Protein AF-A0A8J5SW03-F1 (afdb_monomer)

pLDDT: mean 78.16, std 17.95, range [35.88, 95.12]

Organism: Zizania palustris (NCBI:txid103762)

Structure (mmCIF, N/CA/C/O backbone):
data_AF-A0A8J5SW03-F1
#
_entry.id   AF-A0A8J5SW03-F1
#
loop_
_atom_site.group_PDB
_atom_site.id
_atom_site.type_symbol
_atom_site.label_atom_id
_atom_site.label_alt_id
_atom_site.label_comp_id
_atom_site.label_asym_id
_atom_site.label_entity_id
_atom_site.label_seq_id
_atom_site.pdbx_PDB_ins_code
_atom_site.Cartn_x
_atom_site.Cartn_y
_atom_site.Cartn_z
_atom_site.occupancy
_atom_site.B_iso_or_equiv
_atom_site.auth_seq_id
_atom_site.auth_comp_id
_atom_site.auth_asym_id
_atom_site.auth_atom_id
_atom_site.pdbx_PDB_model_num
ATOM 1 N N . MET A 1 1 ? -3.867 9.586 14.147 1.00 84.06 1 MET A N 1
ATOM 2 C CA . MET A 1 1 ? -2.601 8.829 14.225 1.00 84.06 1 MET A CA 1
ATOM 3 C C . MET A 1 1 ? -1.879 8.899 12.885 1.00 84.06 1 MET A C 1
ATOM 5 O O . MET A 1 1 ? -2.528 8.822 11.849 1.00 84.06 1 MET A O 1
ATOM 9 N N . LEU A 1 2 ? -0.557 9.068 12.926 1.00 88.38 2 LEU A N 1
ATOM 10 C CA . LEU A 1 2 ? 0.358 9.008 11.784 1.00 88.38 2 LEU A CA 1
ATOM 11 C C . LEU A 1 2 ? 1.373 7.898 12.080 1.00 88.38 2 LEU A C 1
ATOM 13 O O . LEU A 1 2 ? 1.908 7.855 13.186 1.00 88.38 2 LEU A O 1
ATOM 17 N N . ALA A 1 3 ? 1.607 7.005 11.128 1.00 88.81 3 ALA A N 1
ATOM 18 C CA . ALA A 1 3 ? 2.594 5.939 11.206 1.00 88.81 3 ALA A CA 1
ATOM 19 C C . ALA A 1 3 ? 3.451 5.989 9.942 1.00 88.81 3 ALA A C 1
ATOM 21 O O . ALA A 1 3 ? 2.945 5.779 8.843 1.00 88.81 3 ALA A O 1
ATOM 22 N N . CYS A 1 4 ? 4.735 6.297 10.088 1.00 93.25 4 CYS A N 1
ATOM 23 C CA . CYS A 1 4 ? 5.666 6.399 8.973 1.00 93.25 4 CYS A CA 1
ATOM 24 C C . CYS A 1 4 ? 6.979 5.701 9.305 1.00 93.25 4 CYS A C 1
ATOM 26 O O . CYS A 1 4 ? 7.453 5.790 10.439 1.00 93.25 4 CYS A O 1
ATOM 28 N N . GLY A 1 5 ? 7.577 5.050 8.317 1.00 92.81 5 GLY A N 1
ATOM 29 C CA . GLY A 1 5 ? 8.887 4.436 8.474 1.00 92.81 5 GLY A CA 1
ATOM 30 C C . GLY A 1 5 ? 9.132 3.312 7.487 1.00 92.81 5 GLY A C 1
ATOM 31 O O . GLY A 1 5 ? 8.310 3.050 6.608 1.00 92.81 5 GLY A O 1
ATOM 32 N N . ASP A 1 6 ? 10.269 2.656 7.682 1.00 91.81 6 ASP A N 1
ATOM 33 C CA . ASP A 1 6 ? 10.641 1.427 6.997 1.00 91.81 6 ASP A CA 1
ATOM 34 C C . ASP A 1 6 ? 9.975 0.239 7.706 1.00 91.81 6 ASP A C 1
ATOM 36 O O . ASP A 1 6 ? 10.279 -0.081 8.859 1.00 91.81 6 ASP A O 1
ATOM 40 N N . PHE A 1 7 ? 9.032 -0.402 7.020 1.00 91.38 7 PHE A N 1
ATOM 41 C CA . PHE A 1 7 ? 8.324 -1.575 7.524 1.00 91.38 7 PHE A CA 1
ATOM 42 C C . PHE A 1 7 ? 8.969 -2.882 7.050 1.00 91.38 7 PHE A C 1
ATOM 44 O O . PHE A 1 7 ? 8.507 -3.951 7.458 1.00 91.38 7 PHE A O 1
ATOM 51 N N . ASN A 1 8 ? 9.981 -2.830 6.170 1.00 93.00 8 ASN A N 1
ATOM 52 C CA . ASN A 1 8 ? 10.602 -3.991 5.519 1.00 93.00 8 ASN A CA 1
ATOM 53 C C . ASN A 1 8 ? 9.569 -5.008 4.994 1.00 93.00 8 ASN A C 1
ATOM 55 O O . ASN A 1 8 ? 9.741 -6.223 5.083 1.00 93.00 8 ASN A O 1
ATOM 59 N N . SER A 1 9 ? 8.443 -4.496 4.491 1.00 92.69 9 SER A N 1
ATOM 60 C CA . SER A 1 9 ? 7.245 -5.272 4.174 1.00 92.69 9 SER A CA 1
ATOM 61 C C . SER A 1 9 ? 6.686 -4.843 2.828 1.00 92.69 9 SER A C 1
ATOM 63 O O . SER A 1 9 ? 6.333 -3.685 2.655 1.00 92.69 9 SER A O 1
ATOM 65 N N . THR A 1 10 ? 6.562 -5.754 1.870 1.00 93.00 10 THR A N 1
ATOM 66 C CA . THR A 1 10 ? 6.046 -5.421 0.532 1.00 93.00 10 THR A CA 1
ATOM 67 C C . THR A 1 10 ? 4.522 -5.252 0.506 1.00 93.00 10 THR A C 1
ATOM 69 O O . THR A 1 10 ? 3.832 -5.800 1.385 1.00 93.00 10 THR A O 1
ATOM 72 N N . PRO A 1 11 ? 3.959 -4.545 -0.497 1.00 90.81 11 PRO A N 1
ATOM 73 C CA . PRO A 1 11 ? 2.516 -4.448 -0.664 1.00 90.81 11 PRO A CA 1
ATOM 74 C C . PRO A 1 11 ? 1.889 -5.842 -0.757 1.00 90.81 11 PRO A C 1
ATOM 76 O O . PRO A 1 11 ? 2.364 -6.718 -1.475 1.00 90.81 11 PRO A O 1
ATOM 79 N N . GLY A 1 12 ? 0.830 -6.070 0.016 1.00 87.38 12 GLY A N 1
ATOM 80 C CA . GLY A 1 12 ? 0.130 -7.360 0.075 1.00 87.38 12 GLY A CA 1
ATOM 81 C C . GLY A 1 12 ? 0.690 -8.378 1.077 1.00 87.38 12 GLY A C 1
ATOM 82 O O . GLY A 1 12 ? 0.008 -9.365 1.363 1.00 87.38 12 GLY A O 1
ATOM 83 N N . SER A 1 13 ? 1.857 -8.129 1.681 1.00 90.50 13 SER A N 1
ATOM 84 C CA . SER A 1 13 ? 2.356 -8.927 2.811 1.00 90.50 13 SER A CA 1
ATOM 85 C C . SER A 1 13 ? 1.426 -8.837 4.032 1.00 90.50 13 SER A C 1
ATOM 87 O O . SER A 1 13 ? 0.636 -7.902 4.171 1.00 90.50 13 SER A O 1
ATOM 89 N N . THR A 1 14 ? 1.519 -9.802 4.950 1.00 89.12 14 THR A N 1
ATOM 90 C CA . THR A 1 14 ? 0.762 -9.819 6.215 1.00 89.12 14 THR A CA 1
ATOM 91 C C . THR A 1 14 ? 0.851 -8.493 6.995 1.00 89.12 14 THR A C 1
ATOM 93 O O . THR A 1 14 ? -0.194 -7.887 7.231 1.00 89.12 14 THR A O 1
ATOM 96 N N . PRO A 1 15 ? 2.037 -7.974 7.365 1.00 87.31 15 PRO A N 1
ATOM 97 C CA . PRO A 1 15 ? 2.138 -6.701 8.090 1.00 87.31 15 PRO A CA 1
ATOM 98 C C . PRO A 1 15 ? 1.539 -5.517 7.317 1.00 87.31 15 PRO A C 1
ATOM 100 O O . PRO A 1 15 ? 0.811 -4.715 7.902 1.00 87.31 15 PRO A O 1
ATOM 103 N N . HIS A 1 16 ? 1.750 -5.452 5.999 1.00 90.12 16 HIS A N 1
ATOM 104 C CA . HIS A 1 16 ? 1.131 -4.430 5.156 1.00 90.12 16 HIS A CA 1
ATOM 105 C C . HIS A 1 16 ? -0.402 -4.517 5.183 1.00 90.12 16 HIS A C 1
ATOM 107 O O . HIS A 1 16 ? -1.082 -3.517 5.391 1.00 90.12 16 HIS A O 1
ATOM 113 N N . ARG A 1 17 ? -0.973 -5.715 4.997 1.00 87.56 17 ARG A N 1
ATOM 114 C CA . ARG A 1 17 ? -2.430 -5.929 5.008 1.00 87.56 17 ARG A CA 1
ATOM 115 C C . ARG A 1 17 ? -3.045 -5.606 6.359 1.00 87.56 17 ARG A C 1
ATOM 117 O O . ARG A 1 17 ? -4.154 -5.084 6.393 1.00 87.56 17 ARG A O 1
ATOM 124 N N . LEU A 1 18 ? -2.341 -5.886 7.453 1.00 88.06 18 LEU A N 1
ATOM 125 C CA . LEU A 1 18 ? -2.824 -5.534 8.779 1.00 88.06 18 LEU A CA 1
ATOM 126 C C . LEU A 1 18 ? -3.011 -4.026 8.895 1.00 88.06 18 LEU A C 1
ATOM 128 O O . LEU A 1 18 ? -4.085 -3.617 9.306 1.00 88.06 18 LEU A O 1
ATOM 132 N N . LEU A 1 19 ? -2.014 -3.237 8.486 1.00 86.88 19 LEU A N 1
ATOM 133 C CA . LEU A 1 19 ? -2.048 -1.775 8.570 1.00 86.88 19 LEU A CA 1
ATOM 134 C C . LEU A 1 19 ? -3.013 -1.145 7.560 1.00 86.88 19 LEU A C 1
ATOM 136 O O . LEU A 1 19 ? -3.798 -0.274 7.919 1.00 86.88 19 LEU A O 1
ATOM 140 N N . ALA A 1 20 ? -2.978 -1.593 6.305 1.00 85.38 20 ALA A N 1
ATOM 141 C CA . ALA A 1 20 ? -3.767 -1.003 5.227 1.00 85.38 20 ALA A CA 1
ATOM 142 C C . ALA A 1 20 ? -5.246 -1.427 5.256 1.00 85.38 20 ALA A C 1
ATOM 144 O O . ALA A 1 20 ? -6.116 -0.644 4.890 1.00 85.38 20 ALA A O 1
ATOM 145 N N . MET A 1 21 ? -5.543 -2.662 5.678 1.00 84.25 21 MET A N 1
ATOM 146 C CA . MET A 1 21 ? -6.908 -3.217 5.679 1.00 84.25 21 MET A CA 1
ATOM 147 C C . MET A 1 21 ? -7.490 -3.377 7.087 1.00 84.25 21 MET A C 1
ATOM 149 O O . MET A 1 21 ? -8.643 -3.779 7.232 1.00 84.25 21 MET A O 1
ATOM 153 N N . GLY A 1 22 ? -6.698 -3.140 8.134 1.00 82.62 22 GLY A N 1
ATOM 154 C CA . GLY A 1 22 ? -7.113 -3.337 9.522 1.00 82.62 22 GLY A CA 1
ATOM 155 C C . GLY A 1 22 ? -7.317 -4.796 9.922 1.00 82.62 22 GLY A C 1
ATOM 156 O O . GLY A 1 22 ? -7.844 -5.056 11.003 1.00 82.62 22 GLY A O 1
ATOM 157 N N . LYS A 1 23 ? -6.947 -5.771 9.081 1.00 78.25 23 LYS 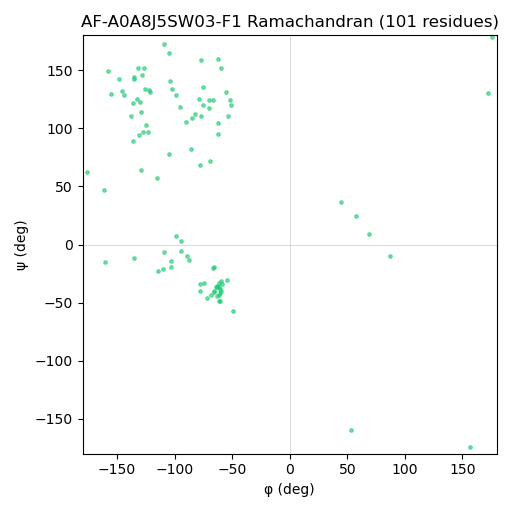A N 1
ATOM 158 C CA . LYS A 1 23 ? -7.224 -7.189 9.339 1.00 78.25 23 LYS A CA 1
ATOM 159 C C . LYS A 1 23 ? -6.252 -8.126 8.642 1.00 78.25 23 LYS A C 1
ATOM 161 O O . LYS A 1 23 ? -6.108 -8.096 7.420 1.00 78.25 23 LYS A O 1
ATOM 166 N N . VAL A 1 24 ? -5.700 -9.048 9.426 1.00 79.00 24 VAL A N 1
ATOM 167 C CA . VAL A 1 24 ? -5.117 -10.298 8.936 1.00 79.00 24 VAL A CA 1
ATOM 168 C C . VAL A 1 24 ? -5.642 -11.447 9.789 1.00 79.00 24 VAL A C 1
ATOM 170 O O . VAL A 1 24 ? -5.547 -11.424 11.016 1.00 79.00 24 VAL A O 1
ATOM 173 N N . ASP A 1 25 ? -6.232 -12.439 9.123 1.00 74.88 25 ASP A N 1
ATOM 174 C CA . ASP A 1 25 ? -6.902 -13.584 9.744 1.00 74.88 25 ASP A CA 1
ATOM 175 C C . ASP A 1 25 ? -7.972 -13.182 10.784 1.00 74.88 25 ASP A C 1
ATOM 177 O O . ASP A 1 25 ? -8.544 -12.090 10.733 1.00 74.88 25 ASP A O 1
ATOM 181 N N . LEU A 1 26 ? -8.340 -14.101 11.685 1.00 64.56 26 LEU A N 1
ATOM 182 C CA . LEU A 1 26 ? -9.394 -13.885 12.689 1.00 64.56 26 LEU A CA 1
ATOM 183 C C . LEU A 1 26 ? -8.888 -13.239 13.988 1.00 64.56 26 LEU A C 1
ATOM 185 O O . LEU A 1 26 ? -9.705 -12.815 14.799 1.00 64.56 26 LEU A O 1
ATOM 189 N N . LYS A 1 27 ? -7.569 -13.184 14.213 1.00 69.69 27 LYS A N 1
ATOM 190 C CA . LYS A 1 27 ? -6.994 -12.867 15.533 1.00 69.69 27 LYS A CA 1
ATOM 191 C C . LYS A 1 27 ? -6.316 -11.500 15.613 1.00 69.69 27 LYS A C 1
ATOM 193 O O . LYS A 1 27 ? -6.165 -10.978 16.714 1.00 69.69 27 LYS A O 1
ATOM 198 N N . LEU A 1 28 ? -5.916 -10.923 14.479 1.00 74.25 28 LEU A N 1
ATOM 199 C CA . LEU A 1 28 ? -5.181 -9.664 14.441 1.00 74.25 28 LEU A CA 1
ATOM 200 C C . LEU A 1 28 ? -5.940 -8.647 13.586 1.00 74.25 28 LEU A C 1
ATOM 202 O O . LEU A 1 28 ? -5.865 -8.641 12.358 1.00 74.25 28 LEU A O 1
ATOM 206 N N . THR A 1 29 ? -6.714 -7.799 14.259 1.00 82.44 29 THR A N 1
ATOM 207 C CA . THR A 1 29 ? -7.508 -6.745 13.624 1.00 82.44 29 THR A CA 1
ATOM 208 C C . THR A 1 29 ? -7.366 -5.435 14.378 1.00 82.44 29 THR A C 1
ATOM 210 O O . THR A 1 29 ? -7.353 -5.441 15.608 1.00 82.44 29 THR A O 1
ATOM 213 N N . HIS A 1 30 ? -7.348 -4.315 13.664 1.00 80.94 30 HIS A N 1
ATOM 214 C CA . HIS A 1 30 ? -7.492 -2.983 14.235 1.00 80.94 30 HIS A CA 1
ATOM 215 C C . HIS A 1 30 ? -8.610 -2.216 13.529 1.00 80.94 30 HIS A C 1
ATOM 217 O O . HIS A 1 30 ? -8.874 -2.419 12.350 1.00 80.94 30 HIS A O 1
ATOM 223 N N . GLN A 1 31 ? -9.242 -1.281 14.238 1.00 80.88 31 GLN A N 1
ATOM 224 C CA . GLN A 1 31 ? -10.325 -0.453 13.689 1.00 80.88 31 GLN A CA 1
ATOM 225 C C . GLN A 1 31 ? -9.865 0.937 13.233 1.00 80.88 31 GLN A C 1
ATOM 227 O O . GLN A 1 31 ? -10.687 1.780 12.888 1.00 80.88 31 GLN A O 1
ATOM 232 N N . LEU A 1 32 ? -8.556 1.203 13.239 1.00 82.75 32 LEU A N 1
ATOM 233 C CA . LEU A 1 32 ? -8.028 2.471 12.747 1.00 82.75 32 LEU A CA 1
ATOM 234 C C . LEU A 1 32 ? -8.252 2.575 11.227 1.00 82.75 32 LEU A C 1
ATOM 236 O O . LEU A 1 32 ? -7.786 1.690 10.506 1.00 82.75 32 LEU A O 1
ATOM 240 N N . PRO A 1 33 ? -8.914 3.638 10.729 1.00 83.44 33 PRO A N 1
ATOM 241 C CA . PRO A 1 33 ? -9.096 3.883 9.301 1.00 83.44 33 PRO A CA 1
ATOM 242 C C . PRO A 1 33 ? -7.800 4.453 8.713 1.00 83.44 33 PRO A C 1
ATOM 244 O O . PRO A 1 33 ? -7.700 5.645 8.411 1.00 83.44 33 PRO A O 1
ATOM 247 N N . LEU A 1 34 ? -6.764 3.619 8.657 1.00 87.31 34 LEU A N 1
ATOM 248 C CA . LEU A 1 34 ? -5.470 3.988 8.100 1.00 87.31 34 LEU A CA 1
ATOM 249 C C . LEU A 1 34 ? -5.547 4.016 6.576 1.00 87.31 34 LEU A C 1
ATOM 251 O O . LEU A 1 34 ? -6.097 3.117 5.946 1.00 87.31 34 LEU A O 1
ATOM 255 N N . VAL A 1 35 ? -4.964 5.058 5.995 1.00 87.31 35 VAL A N 1
ATOM 256 C CA . VAL A 1 35 ? -4.858 5.249 4.551 1.00 87.31 35 VAL A CA 1
ATOM 257 C C . VAL A 1 35 ? -3.391 5.457 4.201 1.00 87.31 35 VAL A C 1
ATOM 259 O O . VAL A 1 35 ? -2.697 6.223 4.872 1.00 87.31 35 VAL A O 1
ATOM 262 N N . SER A 1 36 ? -2.917 4.762 3.165 1.00 88.31 36 SER A N 1
ATOM 263 C CA . SER A 1 36 ? -1.594 5.001 2.580 1.00 88.31 36 SER A CA 1
ATOM 264 C C . SER A 1 36 ? -1.595 6.341 1.849 1.00 88.31 36 SER A C 1
ATOM 266 O O . SER A 1 36 ? -2.407 6.567 0.949 1.00 88.31 36 SER A O 1
ATOM 268 N N . ALA A 1 37 ? -0.674 7.232 2.216 1.00 88.88 37 ALA A N 1
ATOM 269 C CA . ALA A 1 37 ? -0.512 8.519 1.546 1.00 88.88 37 ALA A CA 1
ATOM 270 C C . ALA A 1 37 ? -0.155 8.357 0.063 1.00 88.88 37 ALA A C 1
ATOM 272 O O . ALA A 1 37 ? -0.688 9.087 -0.771 1.00 88.88 37 ALA A O 1
ATOM 273 N N . TYR A 1 38 ? 0.680 7.373 -0.279 1.00 88.50 38 TYR A N 1
ATOM 274 C CA . TYR A 1 38 ? 1.038 7.087 -1.667 1.00 88.50 38 TYR A CA 1
ATOM 275 C C . TYR A 1 38 ? -0.182 6.647 -2.484 1.00 88.50 38 TYR A C 1
ATOM 277 O O . TYR A 1 38 ? -0.429 7.187 -3.563 1.00 88.50 38 TYR A O 1
ATOM 285 N N . SER A 1 39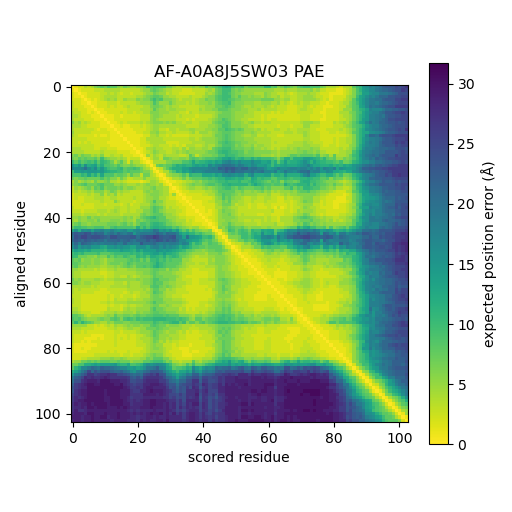 ? -1.007 5.758 -1.924 1.00 86.88 39 SER A N 1
ATOM 286 C CA . SER A 1 39 ? -2.255 5.321 -2.558 1.00 86.88 39 SER A CA 1
ATOM 287 C C . SER A 1 39 ? -3.243 6.463 -2.787 1.00 86.88 39 S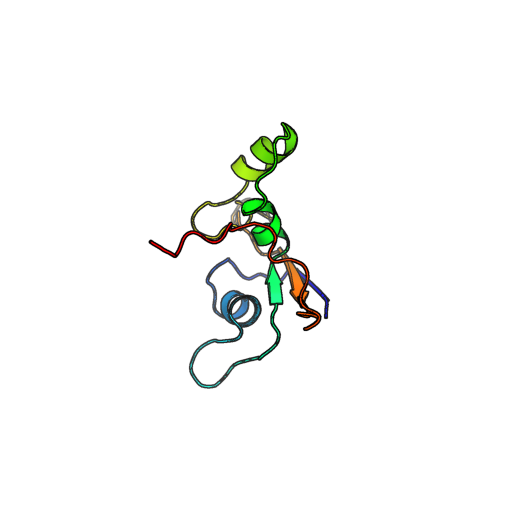ER A C 1
ATOM 289 O O . SER A 1 39 ? -3.889 6.525 -3.836 1.00 86.88 39 SER A O 1
ATOM 291 N N . SER A 1 40 ? -3.314 7.431 -1.869 1.00 86.00 40 SER A N 1
ATOM 292 C CA . SER A 1 40 ? -4.108 8.648 -2.066 1.00 86.00 40 SER A CA 1
ATOM 293 C C . SER A 1 40 ? -3.640 9.461 -3.279 1.00 86.00 40 SER A C 1
ATOM 295 O O . SER A 1 40 ? -4.479 9.913 -4.059 1.00 86.00 40 SER A O 1
ATOM 297 N N . PHE A 1 41 ? -2.325 9.602 -3.492 1.00 79.88 41 PHE A N 1
ATOM 298 C CA . PHE A 1 41 ? -1.786 10.306 -4.664 1.00 79.88 41 PHE A CA 1
ATOM 299 C C . PHE A 1 41 ? -2.091 9.585 -5.977 1.00 79.88 41 PHE A C 1
ATOM 301 O O . PHE A 1 41 ? -2.482 10.236 -6.943 1.00 79.88 41 PHE A O 1
ATOM 308 N N . ALA A 1 42 ? -1.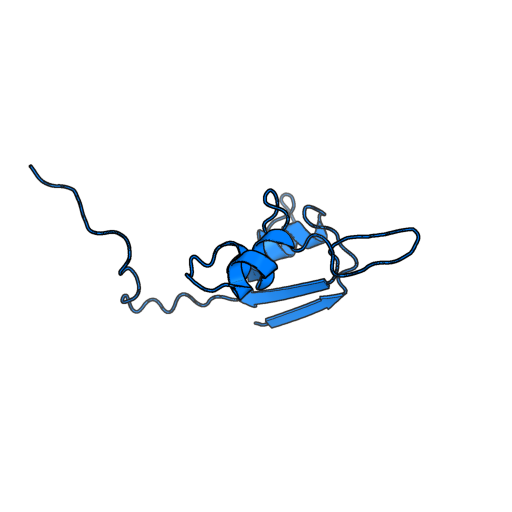990 8.252 -6.015 1.00 82.12 42 ALA A N 1
ATOM 309 C CA . ALA A 1 42 ? -2.337 7.472 -7.208 1.00 82.12 42 ALA A CA 1
ATOM 310 C C . ALA A 1 42 ? -3.803 7.665 -7.643 1.00 82.12 42 ALA A C 1
ATOM 312 O O . ALA A 1 42 ? -4.119 7.605 -8.834 1.00 82.12 42 ALA A O 1
ATOM 313 N N . ARG A 1 43 ? -4.699 7.912 -6.680 1.00 79.12 43 ARG A N 1
ATOM 314 C CA . ARG A 1 43 ? -6.142 8.098 -6.902 1.00 79.12 43 ARG A CA 1
ATOM 315 C C . ARG A 1 43 ? -6.537 9.549 -7.167 1.00 79.12 43 ARG A C 1
ATOM 317 O O . ARG A 1 43 ? -7.683 9.797 -7.539 1.00 79.12 43 ARG A O 1
ATOM 324 N N . MET A 1 44 ? -5.627 10.503 -6.975 1.00 77.00 44 MET A N 1
ATOM 325 C CA . MET A 1 44 ? -5.907 11.918 -7.181 1.00 77.00 44 MET A CA 1
ATOM 326 C C . MET A 1 44 ? -6.085 12.203 -8.681 1.00 77.00 44 MET A C 1
ATOM 328 O O . MET A 1 44 ? -5.169 12.020 -9.480 1.00 77.00 44 MET A O 1
ATOM 332 N N . LEU A 1 45 ? -7.281 12.645 -9.074 1.00 63.25 45 LEU A N 1
ATOM 333 C CA . LEU A 1 45 ? -7.585 13.085 -10.436 1.00 63.25 45 LEU A CA 1
ATOM 334 C C . LEU A 1 45 ? -7.294 14.588 -10.530 1.00 63.25 45 LEU A C 1
ATOM 336 O O . LEU A 1 45 ? -8.046 15.397 -9.990 1.00 63.25 45 LEU A O 1
ATOM 340 N N . GLY A 1 46 ? -6.199 14.974 -11.185 1.00 60.34 46 GLY A N 1
ATOM 341 C CA . GLY A 1 46 ? -5.825 16.380 -11.351 1.00 60.34 46 GLY A CA 1
ATOM 342 C C . GLY A 1 46 ? -5.094 16.642 -12.665 1.00 60.34 46 GLY A C 1
ATOM 343 O O . GLY A 1 46 ? -4.295 15.828 -13.118 1.00 60.34 46 GLY A O 1
ATOM 344 N N . VAL A 1 47 ? -5.374 17.793 -13.281 1.00 53.09 47 VAL A N 1
ATOM 345 C CA . VAL A 1 47 ? -4.772 18.239 -14.547 1.00 53.09 47 VAL A CA 1
ATOM 346 C C . VAL A 1 47 ? -3.458 18.958 -14.235 1.00 53.09 47 VAL A C 1
ATOM 348 O O . VAL A 1 47 ? -3.410 20.179 -14.120 1.00 53.09 47 VAL A O 1
ATOM 351 N N . GLY A 1 48 ? -2.386 18.195 -14.031 1.00 64.19 48 GLY A N 1
ATOM 352 C CA . GLY A 1 48 ? -1.046 18.737 -13.815 1.00 64.19 48 GLY A CA 1
ATOM 353 C C . GLY A 1 48 ? 0.009 17.823 -14.421 1.00 64.19 48 GLY A C 1
ATOM 354 O O . GLY A 1 48 ? -0.016 16.619 -14.188 1.00 64.19 48 GLY A O 1
ATOM 355 N N . TYR A 1 49 ? 0.951 18.385 -15.184 1.00 58.09 49 TYR A N 1
ATOM 356 C CA . TYR A 1 49 ? 2.033 17.622 -15.829 1.00 58.09 49 TYR A CA 1
ATOM 357 C C . TYR A 1 49 ? 2.839 16.758 -14.842 1.00 58.09 49 TYR A C 1
ATOM 359 O O . TYR A 1 49 ? 3.314 15.684 -15.206 1.00 58.09 49 TYR A O 1
ATOM 367 N N . ASP A 1 50 ? 2.957 17.205 -13.590 1.00 70.00 50 ASP A N 1
ATOM 368 C CA . ASP A 1 50 ? 3.685 16.494 -12.538 1.00 70.00 50 ASP A CA 1
ATOM 369 C C . ASP A 1 50 ? 2.921 15.263 -12.006 1.00 70.00 50 ASP A C 1
ATOM 371 O O . ASP A 1 50 ? 3.522 14.227 -11.729 1.00 70.00 50 ASP A O 1
ATOM 375 N N . LEU A 1 51 ? 1.583 15.312 -11.969 1.00 73.31 51 LEU A N 1
ATOM 376 C CA . LEU A 1 51 ? 0.733 14.197 -11.522 1.00 73.31 51 LEU A CA 1
ATOM 377 C C . LEU A 1 51 ? 0.822 12.994 -12.464 1.00 73.31 51 LEU A C 1
ATOM 379 O O . LEU A 1 51 ? 0.924 11.857 -12.008 1.00 73.31 51 LEU A O 1
ATOM 383 N N . GLU A 1 52 ? 0.859 13.236 -13.774 1.00 76.88 52 GLU A N 1
ATOM 384 C CA . GLU A 1 52 ? 1.056 12.177 -14.769 1.00 76.88 52 GLU A CA 1
ATOM 385 C C . GLU A 1 52 ? 2.430 11.514 -14.631 1.00 76.88 52 GLU A C 1
ATOM 387 O O . GLU A 1 52 ? 2.566 10.301 -14.802 1.00 76.88 52 GLU A O 1
ATOM 392 N N . HIS A 1 53 ? 3.461 12.290 -14.286 1.00 80.75 53 HIS A N 1
ATOM 393 C CA . HIS A 1 53 ? 4.789 11.743 -14.034 1.00 80.75 53 HIS A CA 1
ATOM 394 C C . HIS A 1 53 ? 4.816 10.887 -12.762 1.00 80.75 53 HIS A C 1
ATOM 396 O O . HIS A 1 53 ? 5.365 9.785 -12.786 1.00 80.75 53 HIS A O 1
ATOM 402 N N . GLN A 1 54 ? 4.174 11.342 -11.680 1.00 80.31 54 GLN A N 1
ATOM 403 C CA . GLN A 1 54 ? 4.034 10.550 -10.454 1.00 80.31 54 GLN A CA 1
ATOM 404 C C . GLN A 1 54 ? 3.253 9.260 -10.704 1.00 80.31 54 GLN A C 1
ATOM 406 O O . GLN A 1 54 ? 3.684 8.190 -10.289 1.00 80.31 54 GLN A O 1
ATOM 411 N N . ARG A 1 55 ? 2.158 9.322 -11.465 1.00 81.69 55 ARG A N 1
ATOM 412 C CA . ARG A 1 55 ? 1.312 8.165 -11.774 1.00 81.69 55 ARG A CA 1
ATOM 413 C C . ARG A 1 55 ? 2.054 7.065 -12.539 1.00 81.69 55 ARG A C 1
ATOM 415 O O . ARG A 1 55 ? 1.804 5.891 -12.297 1.00 81.69 55 ARG A O 1
ATOM 422 N N . ARG A 1 56 ? 3.020 7.416 -13.399 1.00 86.94 56 ARG A N 1
ATOM 423 C CA . ARG A 1 56 ? 3.900 6.436 -14.077 1.00 86.94 56 ARG A CA 1
ATOM 424 C C . ARG A 1 56 ? 4.821 5.676 -13.122 1.00 86.94 56 ARG A C 1
ATOM 426 O O . ARG A 1 56 ? 5.353 4.638 -13.499 1.00 86.94 56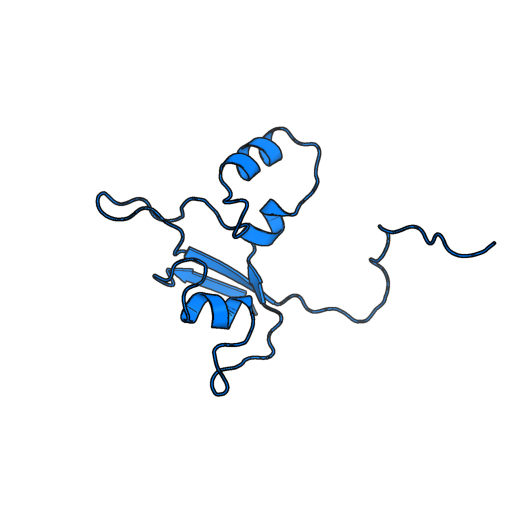 ARG A O 1
ATOM 433 N N . ARG A 1 57 ? 5.041 6.205 -11.917 1.00 89.50 57 ARG A N 1
ATOM 434 C CA . ARG A 1 57 ? 5.870 5.595 -10.871 1.00 89.50 57 ARG A CA 1
ATOM 435 C C . ARG A 1 57 ? 5.047 4.769 -9.883 1.00 89.50 57 ARG A C 1
ATOM 437 O O . ARG A 1 57 ? 5.626 4.257 -8.929 1.00 89.50 57 ARG A O 1
ATOM 444 N N . MET A 1 58 ? 3.739 4.643 -10.107 1.00 91.56 58 MET A N 1
ATOM 445 C CA . MET A 1 58 ? 2.825 3.865 -9.275 1.00 91.56 58 MET A CA 1
ATOM 446 C C . MET A 1 58 ? 2.475 2.546 -9.962 1.00 91.56 58 MET A C 1
ATOM 448 O O . MET A 1 58 ? 2.254 2.501 -11.173 1.00 91.56 58 MET A O 1
ATOM 452 N N . ASP A 1 59 ? 2.392 1.478 -9.180 1.00 90.44 59 ASP A N 1
ATOM 453 C CA . ASP A 1 59 ? 1.838 0.204 -9.617 1.00 90.44 59 ASP A CA 1
ATOM 454 C C . ASP A 1 59 ? 0.300 0.307 -9.670 1.00 90.44 59 ASP A C 1
ATOM 456 O O . ASP A 1 59 ? -0.335 0.556 -8.641 1.00 90.44 59 ASP A O 1
ATOM 460 N N . PRO A 1 60 ? -0.339 0.104 -10.837 1.00 86.38 60 PRO A N 1
ATOM 461 C CA . PRO A 1 60 ? -1.790 0.201 -10.970 1.00 86.38 60 PRO A CA 1
ATOM 462 C C . PRO A 1 60 ? -2.561 -0.884 -10.201 1.00 86.38 60 PRO A C 1
ATOM 464 O O . PRO A 1 60 ? -3.748 -0.698 -9.937 1.00 86.38 60 PRO A O 1
ATOM 467 N N . ALA A 1 61 ? -1.931 -2.011 -9.848 1.00 88.31 61 ALA A N 1
ATOM 468 C CA . ALA A 1 61 ? -2.592 -3.081 -9.103 1.00 88.31 61 ALA A CA 1
ATOM 469 C C . ALA A 1 61 ? -2.715 -2.752 -7.609 1.00 88.31 61 ALA A C 1
ATOM 471 O O . ALA A 1 61 ? -3.739 -3.037 -6.984 1.00 88.31 61 ALA A O 1
ATOM 472 N N . THR A 1 62 ? -1.678 -2.146 -7.033 1.00 87.25 62 THR A N 1
ATOM 473 C CA . THR A 1 62 ? -1.601 -1.858 -5.593 1.00 87.25 62 THR A CA 1
ATOM 474 C C . THR A 1 62 ? -1.872 -0.394 -5.261 1.00 87.25 62 THR A C 1
ATOM 476 O O . THR A 1 62 ? -2.254 -0.087 -4.134 1.00 87.25 62 THR A O 1
ATOM 479 N N . ASN A 1 63 ? -1.758 0.504 -6.244 1.00 89.69 63 ASN A N 1
ATOM 480 C CA . ASN A 1 63 ? -1.718 1.954 -6.058 1.00 89.69 63 ASN A CA 1
ATOM 481 C C . ASN A 1 63 ? -0.579 2.399 -5.126 1.00 89.69 63 ASN A C 1
ATOM 483 O O . ASN A 1 63 ? -0.659 3.462 -4.527 1.00 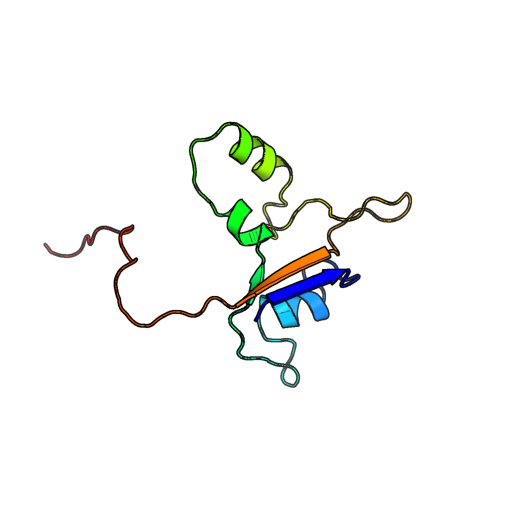89.69 63 ASN A O 1
ATOM 487 N N . GLU A 1 64 ? 0.478 1.603 -4.999 1.00 92.19 64 GLU A N 1
ATOM 488 C CA . GLU A 1 64 ? 1.694 1.955 -4.264 1.00 92.19 64 GLU A CA 1
ATOM 489 C C . GLU A 1 64 ? 2.820 2.299 -5.256 1.00 92.19 64 GLU A C 1
ATOM 491 O O . GLU A 1 64 ? 2.695 2.009 -6.450 1.00 92.19 64 GLU A O 1
ATOM 496 N N . PRO A 1 65 ? 3.919 2.941 -4.824 1.00 92.75 65 PRO A N 1
ATOM 497 C CA . PRO A 1 65 ? 5.057 3.199 -5.696 1.00 92.75 65 PRO A CA 1
ATOM 498 C C . PRO A 1 65 ? 5.636 1.890 -6.244 1.00 92.75 65 PRO A C 1
ATOM 500 O O . PRO A 1 65 ? 5.588 0.855 -5.581 1.00 92.75 65 PRO A O 1
ATOM 503 N N . LEU A 1 66 ? 6.246 1.939 -7.431 1.00 93.31 66 LEU A N 1
ATOM 504 C CA . LEU A 1 66 ? 7.007 0.810 -7.982 1.00 93.31 66 LEU A CA 1
ATOM 505 C C . LEU A 1 66 ? 8.161 0.406 -7.052 1.00 93.31 66 LEU A C 1
ATOM 507 O O . LEU A 1 66 ? 8.510 -0.769 -6.959 1.00 93.31 66 LEU A O 1
ATOM 511 N N . PHE A 1 67 ? 8.752 1.388 -6.370 1.00 94.62 67 PHE A N 1
ATOM 512 C CA . PHE A 1 67 ? 9.761 1.179 -5.344 1.00 94.62 67 PHE A CA 1
ATOM 513 C C . PHE A 1 67 ? 9.848 2.379 -4.398 1.00 94.62 67 PHE A C 1
ATOM 515 O O . PHE A 1 67 ? 9.683 3.530 -4.813 1.00 94.62 67 PHE A O 1
ATOM 522 N N . THR A 1 68 ? 10.200 2.102 -3.147 1.00 93.88 68 THR A N 1
ATOM 523 C CA . THR A 1 68 ? 10.731 3.085 -2.186 1.00 93.88 68 THR A CA 1
ATOM 524 C C . THR A 1 68 ? 12.177 2.761 -1.816 1.00 93.88 68 THR A C 1
ATOM 526 O O . THR A 1 68 ? 12.947 3.664 -1.500 1.00 93.88 68 THR A O 1
ATOM 529 N N . ASN A 1 69 ? 12.570 1.494 -1.983 1.00 94.62 69 ASN A N 1
ATOM 530 C CA . ASN A 1 69 ? 13.922 0.997 -1.805 1.00 94.62 69 ASN A CA 1
ATOM 531 C C . ASN A 1 69 ? 14.440 0.333 -3.096 1.00 94.62 69 ASN A C 1
ATOM 533 O O . ASN A 1 69 ? 13.758 -0.502 -3.697 1.00 94.62 69 ASN A O 1
ATOM 537 N N . CYS A 1 70 ? 15.664 0.686 -3.494 1.00 94.31 70 CYS A N 1
ATOM 538 C CA . CYS A 1 70 ? 16.356 0.168 -4.677 1.00 94.31 70 CYS A CA 1
ATOM 539 C C . CYS A 1 70 ? 17.769 -0.282 -4.306 1.00 94.31 70 CYS A C 1
ATOM 541 O O . CYS A 1 70 ? 18.713 0.510 -4.316 1.00 94.31 70 CYS A O 1
ATOM 543 N N . MET A 1 71 ? 17.915 -1.567 -4.014 1.00 91.75 71 MET A N 1
ATOM 544 C CA . MET A 1 71 ? 19.192 -2.247 -3.819 1.00 91.75 71 MET A CA 1
ATOM 545 C C . MET A 1 71 ? 19.478 -3.202 -4.984 1.00 91.75 71 MET A C 1
ATOM 547 O O . MET A 1 71 ? 18.647 -3.421 -5.866 1.00 91.75 71 MET A O 1
ATOM 551 N N . ARG A 1 72 ? 20.690 -3.767 -5.013 1.00 93.06 72 ARG A N 1
ATOM 552 C CA . ARG A 1 72 ? 21.141 -4.653 -6.101 1.00 93.06 72 ARG A CA 1
ATOM 553 C C . ARG A 1 72 ? 20.309 -5.937 -6.200 1.00 93.06 72 ARG A C 1
ATOM 555 O O . ARG A 1 72 ? 20.100 -6.447 -7.293 1.00 93.06 72 ARG A O 1
ATOM 562 N N . ASP A 1 73 ? 19.904 -6.469 -5.058 1.00 94.00 73 ASP A N 1
ATOM 563 C CA . ASP A 1 73 ? 19.206 -7.742 -4.871 1.00 94.00 73 ASP A CA 1
ATOM 564 C C . ASP A 1 73 ? 17.703 -7.575 -4.611 1.00 94.00 73 ASP A C 1
ATOM 566 O O . ASP A 1 73 ? 16.945 -8.536 -4.735 1.00 94.00 73 ASP A O 1
ATOM 570 N N . PHE A 1 74 ? 17.262 -6.359 -4.291 1.00 93.00 74 PHE A N 1
ATOM 571 C CA . PHE A 1 74 ? 15.871 -6.055 -3.999 1.00 93.00 74 PHE A CA 1
ATOM 572 C C . PHE A 1 74 ? 15.482 -4.670 -4.512 1.00 93.00 74 PHE A C 1
ATOM 574 O O . PHE A 1 74 ? 16.118 -3.671 -4.194 1.00 93.00 74 PHE A O 1
ATOM 581 N N . THR A 1 75 ? 14.393 -4.597 -5.270 1.00 94.44 75 THR A N 1
ATOM 582 C CA . THR A 1 75 ? 13.738 -3.341 -5.642 1.00 94.44 75 THR A CA 1
ATOM 583 C C . THR A 1 75 ? 12.259 -3.480 -5.329 1.00 94.44 75 THR A C 1
ATOM 585 O O . THR A 1 75 ? 11.615 -4.411 -5.812 1.00 94.44 75 THR A O 1
ATOM 588 N N . GLY A 1 76 ? 11.726 -2.585 -4.502 1.00 94.12 76 GLY A N 1
ATOM 589 C CA . GLY A 1 76 ? 10.331 -2.653 -4.092 1.00 94.12 76 GLY A CA 1
ATOM 590 C C . GLY A 1 76 ? 9.946 -1.605 -3.059 1.00 94.12 76 GLY A C 1
ATOM 591 O O . GLY A 1 76 ? 10.755 -0.782 -2.628 1.00 94.12 76 GLY A O 1
ATOM 592 N N . THR A 1 77 ? 8.671 -1.625 -2.689 1.00 95.12 77 THR A N 1
ATOM 593 C CA . THR A 1 77 ? 8.085 -0.696 -1.719 1.00 95.12 77 THR A CA 1
ATOM 594 C C . THR A 1 77 ? 8.077 -1.330 -0.340 1.00 95.12 77 THR A C 1
ATOM 596 O O . THR A 1 77 ? 7.476 -2.383 -0.141 1.00 95.12 77 THR A O 1
ATOM 599 N N . ILE A 1 78 ? 8.783 -0.708 0.597 1.00 95.00 78 ILE A N 1
ATOM 600 C CA . ILE A 1 78 ? 8.878 -1.144 1.998 1.00 95.00 78 ILE A CA 1
ATOM 601 C C . ILE A 1 78 ? 8.735 0.014 2.990 1.00 95.00 78 ILE A C 1
ATOM 603 O O . ILE A 1 78 ? 8.524 -0.224 4.180 1.00 95.00 78 ILE A O 1
ATOM 607 N N . ASP A 1 79 ? 8.779 1.248 2.492 1.00 94.44 79 ASP A N 1
ATOM 608 C CA . ASP A 1 79 ? 8.578 2.469 3.257 1.00 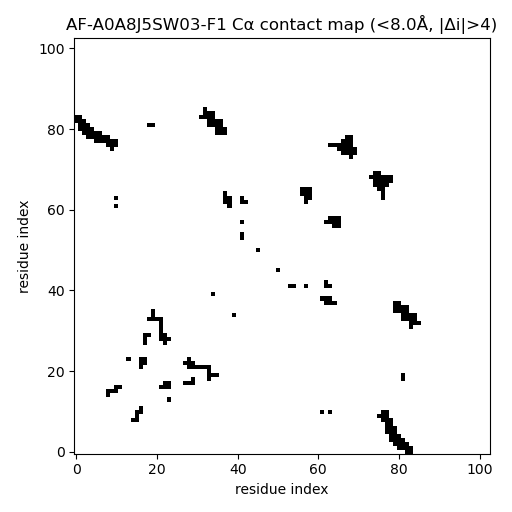94.44 79 ASP A CA 1
ATOM 609 C C . ASP A 1 79 ? 7.141 2.943 3.070 1.00 94.44 79 ASP A C 1
ATOM 611 O O . ASP A 1 79 ? 6.665 3.087 1.943 1.00 94.44 79 ASP A O 1
ATOM 615 N N . TYR A 1 80 ? 6.445 3.212 4.172 1.00 93.25 80 TYR A N 1
ATOM 616 C CA . TYR A 1 80 ? 5.050 3.646 4.120 1.00 93.25 80 TYR A CA 1
ATOM 617 C C . TYR A 1 80 ? 4.812 4.860 4.994 1.00 93.25 80 TYR A C 1
ATOM 619 O O . TYR A 1 80 ? 5.457 5.057 6.024 1.00 93.25 80 TYR A O 1
ATOM 627 N N . ILE A 1 81 ? 3.817 5.646 4.592 1.00 94.00 81 ILE A N 1
ATOM 628 C CA . ILE A 1 81 ? 3.248 6.730 5.382 1.00 94.00 81 ILE A CA 1
ATOM 629 C C . ILE A 1 81 ? 1.746 6.467 5.467 1.00 94.00 81 ILE A C 1
ATOM 631 O O . ILE A 1 81 ? 1.005 6.700 4.512 1.00 94.00 81 ILE A O 1
ATOM 635 N N . PHE A 1 82 ? 1.304 5.973 6.618 1.00 92.06 82 PHE A N 1
ATOM 636 C CA . PHE A 1 82 ? -0.099 5.761 6.939 1.00 92.06 82 PHE A CA 1
ATOM 637 C C . PHE A 1 82 ? -0.610 6.868 7.846 1.00 92.06 82 PHE A C 1
ATOM 639 O O . PHE A 1 82 ? -0.004 7.189 8.867 1.00 92.06 82 PHE A O 1
ATOM 646 N N . TYR A 1 83 ? -1.773 7.412 7.524 1.00 89.75 83 TYR A N 1
ATOM 647 C CA . TYR A 1 83 ? -2.460 8.376 8.374 1.00 89.75 83 TYR A CA 1
ATOM 648 C C . TYR A 1 83 ? -3.900 7.934 8.593 1.00 89.75 83 TYR A C 1
ATOM 650 O O . TYR A 1 83 ? -4.526 7.331 7.724 1.00 89.75 83 TYR A O 1
ATOM 658 N N . THR A 1 84 ? -4.438 8.210 9.777 1.00 87.50 84 THR A N 1
ATOM 659 C CA . THR A 1 84 ? -5.860 7.986 10.043 1.00 87.50 84 THR A CA 1
ATOM 660 C C . THR A 1 84 ? -6.676 9.113 9.443 1.00 87.50 84 THR A C 1
ATOM 662 O O . THR A 1 84 ? -6.475 10.275 9.812 1.00 87.50 84 THR A O 1
ATOM 665 N N . VAL A 1 85 ? -7.654 8.772 8.614 1.00 80.38 85 VAL A N 1
ATOM 666 C CA . VAL A 1 85 ? -8.690 9.721 8.213 1.00 80.38 85 VAL A CA 1
ATOM 667 C C . VAL A 1 85 ? -9.775 9.695 9.278 1.00 80.38 85 VAL A C 1
ATOM 669 O O . VAL A 1 85 ? -10.512 8.721 9.410 1.00 80.38 85 VAL A O 1
ATOM 672 N N . TYR A 1 86 ? -9.875 10.762 10.066 1.00 71.75 86 TYR A N 1
ATOM 673 C CA . TYR A 1 86 ? -11.075 10.964 10.863 1.00 71.75 86 TYR A CA 1
ATOM 674 C C . TYR A 1 86 ? -12.158 11.475 9.919 1.00 71.75 86 TYR A C 1
ATOM 676 O O . TYR A 1 86 ? -12.076 12.598 9.423 1.00 71.75 86 TYR A O 1
ATOM 684 N N . LEU A 1 87 ? -13.172 10.648 9.667 1.00 56.41 87 LEU A N 1
ATOM 685 C CA . LEU A 1 87 ? -14.453 11.160 9.204 1.00 56.41 87 LEU A CA 1
ATOM 686 C C . LEU A 1 87 ? -14.979 12.054 10.331 1.00 56.41 87 LEU A C 1
ATOM 688 O O . LEU A 1 87 ? -15.560 11.564 11.298 1.00 56.41 87 LEU A O 1
ATOM 692 N N . SER A 1 88 ? -14.735 13.363 10.248 1.00 48.69 88 SER A N 1
ATOM 693 C CA . SER A 1 88 ? -15.575 14.304 10.978 1.00 48.69 88 SER A CA 1
ATOM 694 C C . SER A 1 88 ? -16.965 14.121 10.389 1.00 48.69 88 SER A C 1
ATOM 696 O O . SER A 1 88 ? -17.213 14.505 9.247 1.00 48.69 88 SER A O 1
ATOM 698 N N . PHE A 1 89 ? -17.849 13.455 11.128 1.00 46.97 89 PHE A N 1
ATOM 699 C C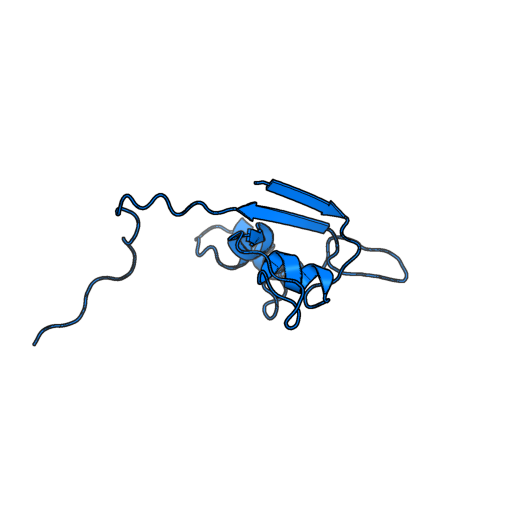A . PHE A 1 89 ? -19.270 13.370 10.810 1.00 46.97 89 PHE A CA 1
ATOM 700 C C . PHE A 1 89 ? -19.881 14.766 11.022 1.00 46.97 89 PHE A C 1
ATOM 702 O O . PHE A 1 89 ? -20.583 15.044 11.984 1.00 46.97 89 PHE A O 1
ATOM 709 N N . SER A 1 90 ? -1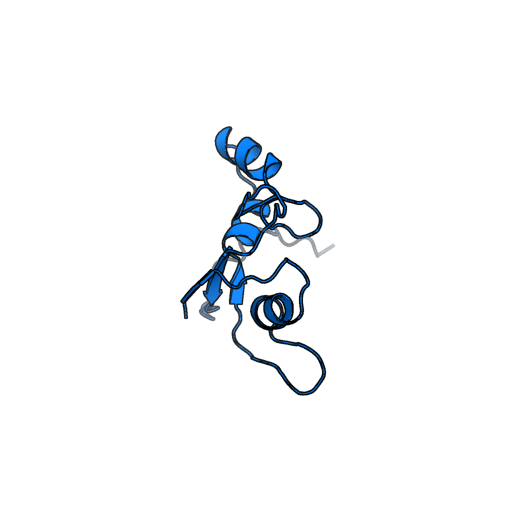9.551 15.683 10.122 1.00 43.19 90 SER A N 1
ATOM 710 C CA . SER A 1 90 ? -20.228 16.954 9.911 1.00 43.19 90 SER A CA 1
ATOM 711 C C . SER A 1 90 ? -20.347 17.076 8.400 1.00 43.19 90 SER A C 1
ATOM 713 O O . SER A 1 90 ? -19.411 17.501 7.725 1.00 43.19 90 SER A O 1
ATOM 715 N N . GLY A 1 91 ? -21.446 16.536 7.871 1.00 48.22 91 GLY A N 1
ATOM 716 C CA . GLY A 1 91 ? -21.653 16.337 6.444 1.00 48.22 91 GLY A CA 1
ATOM 717 C C . GLY A 1 91 ? -21.458 17.621 5.655 1.00 48.22 91 GLY A C 1
ATOM 718 O O . GLY A 1 91 ? -22.276 18.518 5.778 1.00 48.22 91 GLY A O 1
ATOM 719 N N . PHE A 1 92 ? -20.385 17.695 4.868 1.00 43.41 92 PHE A N 1
ATOM 720 C CA . PHE A 1 92 ? -20.210 18.670 3.791 1.00 43.41 92 PHE A CA 1
ATOM 721 C C . PHE A 1 92 ? -18.903 18.404 3.026 1.00 43.41 92 PHE A C 1
ATOM 723 O O . PHE A 1 92 ? -17.995 19.220 3.065 1.00 43.41 92 PHE A O 1
ATOM 730 N N . LEU A 1 93 ? -18.753 17.244 2.383 1.00 44.47 93 LEU A N 1
ATOM 731 C CA . LEU A 1 93 ? -17.756 17.027 1.317 1.00 44.47 93 LEU A CA 1
ATOM 732 C C . LEU A 1 93 ? -18.154 15.786 0.502 1.00 44.47 93 LEU A C 1
ATOM 734 O O . LEU A 1 93 ? -17.356 14.896 0.241 1.00 44.47 93 LEU A O 1
ATOM 738 N N . ASP A 1 94 ? -19.431 15.736 0.129 1.00 42.91 94 ASP A N 1
ATOM 739 C CA . ASP A 1 94 ? -19.924 14.865 -0.939 1.00 42.91 94 ASP A CA 1
ATOM 740 C C . ASP A 1 94 ? -20.447 15.766 -2.068 1.00 42.91 94 ASP A C 1
ATOM 742 O O . ASP A 1 94 ? -21.619 15.787 -2.429 1.00 42.91 94 ASP A O 1
ATOM 746 N N . SER A 1 95 ? -19.568 16.635 -2.566 1.00 46.78 95 SER A N 1
ATOM 747 C CA . SER A 1 95 ? -19.776 17.397 -3.796 1.00 46.78 95 SER A CA 1
ATOM 748 C C . SER A 1 95 ? -18.909 16.777 -4.887 1.00 46.78 95 SER A C 1
ATOM 750 O O . SER A 1 95 ? -17.837 17.270 -5.226 1.00 46.78 95 SER A O 1
ATOM 752 N N . GLY A 1 96 ? -19.387 15.652 -5.420 1.00 43.03 96 GLY A N 1
ATOM 753 C CA . GLY A 1 96 ? -18.755 14.975 -6.553 1.00 43.03 96 GLY A CA 1
ATOM 754 C C . GLY A 1 96 ? -19.643 14.006 -7.333 1.00 43.03 96 GLY A C 1
ATOM 755 O O . GLY A 1 96 ? -19.294 13.668 -8.460 1.00 43.03 96 GLY A O 1
ATOM 756 N N . VAL A 1 97 ? -20.802 13.595 -6.808 1.00 38.06 97 VAL A N 1
ATOM 757 C CA . VAL A 1 97 ? -21.777 12.800 -7.568 1.00 38.06 97 VAL A CA 1
ATOM 758 C C . VAL A 1 97 ? -23.134 13.480 -7.482 1.00 38.06 97 VAL A C 1
ATOM 760 O O . VAL A 1 97 ? -23.869 13.354 -6.508 1.00 38.06 97 VAL A O 1
ATOM 763 N N . VAL A 1 98 ? -23.431 14.252 -8.528 1.00 38.50 98 VAL A N 1
ATOM 764 C CA . VAL A 1 98 ? -24.768 14.766 -8.813 1.00 38.50 98 VAL A CA 1
ATOM 765 C C . VAL A 1 98 ? -25.750 13.598 -8.809 1.00 38.50 98 VAL A C 1
ATOM 767 O O . VAL A 1 98 ? -25.594 12.607 -9.522 1.00 38.50 98 VAL A O 1
ATOM 770 N N . THR A 1 99 ? -26.763 13.758 -7.971 1.00 37.97 99 THR A N 1
ATOM 771 C CA . THR A 1 99 ? -27.985 12.977 -7.899 1.00 37.97 99 THR A CA 1
ATOM 772 C C . THR A 1 99 ? -28.645 12.869 -9.273 1.00 37.97 99 THR A C 1
ATOM 774 O O . THR A 1 99 ? -29.044 13.861 -9.876 1.00 37.97 99 THR A O 1
ATOM 777 N N . GLY A 1 100 ? -28.799 11.638 -9.753 1.00 35.88 100 GLY A N 1
ATOM 778 C CA . GLY A 1 100 ? -29.586 11.310 -10.937 1.00 35.88 100 GLY A CA 1
ATOM 779 C C . GLY A 1 100 ? -30.560 10.179 -10.640 1.00 35.88 100 GLY A C 1
ATOM 780 O O . GLY A 1 100 ? -30.421 9.097 -11.193 1.00 35.88 100 GLY A O 1
ATOM 781 N N . THR A 1 101 ? -31.526 10.408 -9.746 1.00 38.81 101 THR A N 1
ATOM 782 C CA . THR A 1 101 ? -32.759 9.605 -9.693 1.00 38.81 101 THR A CA 1
ATOM 783 C C . THR A 1 101 ? -33.958 10.523 -9.469 1.00 38.81 101 THR A C 1
ATOM 785 O O . THR A 1 101 ? -34.085 11.147 -8.419 1.00 38.81 101 THR A O 1
ATOM 788 N N . SER A 1 102 ? -34.809 10.658 -10.487 1.00 37.22 102 SER A N 1
ATOM 789 C CA . SER A 1 102 ? -36.281 10.676 -10.392 1.00 37.22 102 SER A CA 1
ATOM 790 C C . SER A 1 102 ? -36.893 11.039 -11.750 1.00 37.22 102 SER A C 1
ATOM 792 O O . SER A 1 102 ? -36.480 12.004 -12.390 1.00 37.22 102 SER A O 1
ATOM 794 N N . GLY A 1 103 ? -37.863 10.225 -12.171 1.00 37.53 103 GLY A N 1
ATOM 795 C CA . GLY A 1 103 ? -38.567 10.264 -13.449 1.00 37.53 103 GLY A CA 1
ATOM 796 C C . GLY A 1 103 ? -39.040 8.868 -13.805 1.00 37.53 103 GLY A C 1
ATOM 797 O O . GLY A 1 103 ? -38.414 8.277 -14.706 1.00 37.53 103 GLY A O 1
#

Solvent-accessible surface area (backbone atoms only — not comparable to full-atom values): 6480 Å² total; per-residue (Å²): 105,77,49,71,49,79,64,85,39,44,85,81,35,67,73,38,32,28,55,60,67,17,43,42,83,94,84,46,70,52,89,65,54,34,40,50,53,58,38,52,56,60,69,57,88,66,98,45,80,64,53,60,57,53,48,73,46,35,35,86,92,76,31,35,52,61,51,70,42,83,54,98,90,47,70,32,34,26,58,50,46,32,34,46,65,76,80,71,91,65,93,80,84,83,86,82,72,83,86,87,85,89,135

Sequence (103 aa):
MLACGDFNSTPGSTPHRLLAMGKVDLKLTHQLPLVSAYSSFARMLGVGYDLEHQRRRMDPATNEPLFTNCMRDFTGTIDYIFYTVYLSFSGFLDSGVVTGTSG

Foldseek 3Di:
DKDWDFQVAAQPGPVNCCQCVQDDPDPGGDPFNKDWPQLVLLPDDDDDPVSVVSVVQADPVRSHGQAPDDDPVDGGHRTTIIDGDPPPPPDDDPPPDPDDDDD

Mean predicted aligned error: 10.53 Å

InterPro domains:
  IPR005135 Endonuclease/exonuclease/phosphatase [PF03372] (2-84)
  IPR050410 CCR4/nocturin mRNA turnover and transcription [PTHR12121] (2-85)

Radius of gyration: 16.78 Å; Cα contacts (8 Å, |Δi|>4): 134; chains: 1; bounding box: 60×33×31 Å

Secondary structure (DSSP, 8-state):
-EEEEE----TTSHHHHHHHHSEETTTEE----EEEHHHHHHH-----HHHHHHHTTB-TTTSSBS-SEE-SS-EE--EEEEEE-----S-----SS------